Protein AF-A0A538E8H4-F1 (afdb_monomer_lite)

Secondary structure (DSSP, 8-state):
-----GGGEEEEEEEEETTEEEEEESSS--PPEEBPGGG-TT--TTEEEEEEE-SSSEEEEEEEEETT-HHHHHHHHHHHTT---PPPPP-PPPPP-TT----TTS--B----TT-------B------

Radius of gyration: 24.24 Å; chains: 1; bounding box: 52×32×71 Å

Foldseek 3Di:
DPPDPLVFKFKFQWDDDPPFIWGQRDPDGDDIFTADPVACPPPDGQWIFIWGDDVRHTYTDDTQGGVPDPNSVVQNVCSVVVNDDDDDDDDDDDDDPPPDDDCVVFDKDADDPPPDDDGDDIDGDDDDD

Sequence (129 aa):
MPDVSNEDAVVVEVERRGKLVVGEPFFVPGVPLVIDRKGLGDAEPGDLAVVHTNRGRARLERVLGKAKDIEAVMEGLLVHAGARTDFEPYRMPDPPVEGRVDLRDLTTFTIDPETAKDFDDALSIREEG

pLDDT: mean 89.96, std 12.45, range [34.53, 98.44]

Structure (mmCIF, N/CA/C/O backbone):
data_AF-A0A538E8H4-F1
#
_entry.id   AF-A0A538E8H4-F1
#
loop_
_atom_site.group_PDB
_atom_site.id
_atom_site.type_symbol
_atom_site.label_atom_id
_atom_site.label_alt_id
_atom_site.label_comp_id
_atom_site.label_asym_id
_atom_site.label_entity_id
_atom_site.label_seq_id
_atom_site.pdbx_PDB_ins_code
_atom_site.Cartn_x
_atom_site.Cartn_y
_atom_site.Cartn_z
_atom_site.occupancy
_atom_site.B_iso_or_equiv
_atom_site.auth_seq_id
_atom_site.auth_comp_id
_atom_site.auth_asym_id
_atom_site.auth_atom_id
_atom_site.pdbx_PDB_model_num
ATOM 1 N N . MET A 1 1 ? -5.307 -23.309 -8.636 1.00 34.53 1 MET A N 1
ATOM 2 C CA . MET A 1 1 ? -4.419 -22.206 -8.226 1.00 34.53 1 MET A CA 1
ATOM 3 C C . MET A 1 1 ? -3.374 -22.062 -9.308 1.00 34.53 1 MET A C 1
ATOM 5 O O . MET A 1 1 ? -2.761 -23.083 -9.609 1.00 34.53 1 MET A O 1
ATOM 9 N N . PRO A 1 2 ? -3.228 -20.909 -9.976 1.00 36.03 2 PRO A N 1
ATOM 10 C CA . PRO A 1 2 ? -2.061 -20.728 -10.810 1.00 36.03 2 PRO A CA 1
ATOM 11 C C . PRO A 1 2 ? -0.863 -20.557 -9.875 1.00 36.03 2 PRO A C 1
ATOM 13 O O . PRO A 1 2 ? -0.849 -19.693 -9.003 1.00 36.03 2 PRO A O 1
ATOM 16 N N . ASP A 1 3 ? 0.087 -21.461 -10.034 1.00 42.59 3 ASP A N 1
ATOM 17 C CA . ASP A 1 3 ? 1.454 -21.337 -9.562 1.00 42.59 3 ASP A CA 1
ATOM 18 C C . ASP A 1 3 ? 2.087 -20.155 -10.311 1.00 42.59 3 ASP A C 1
ATOM 20 O O . ASP A 1 3 ? 2.400 -20.258 -11.499 1.00 42.59 3 ASP A O 1
ATOM 24 N N . VAL A 1 4 ? 2.145 -18.989 -9.666 1.00 43.47 4 VAL A N 1
ATOM 25 C CA . VAL A 1 4 ? 2.897 -17.833 -10.160 1.00 43.47 4 VAL A CA 1
ATOM 26 C C . VAL A 1 4 ? 4.052 -17.663 -9.195 1.00 43.47 4 VAL A C 1
ATOM 28 O O . VAL A 1 4 ? 3.979 -16.907 -8.230 1.00 43.47 4 VAL A O 1
ATOM 31 N N . SER A 1 5 ? 5.105 -18.443 -9.412 1.00 43.72 5 SER A N 1
ATOM 32 C CA . SER A 1 5 ? 6.392 -18.212 -8.778 1.00 43.72 5 SER A CA 1
ATOM 33 C C . SER A 1 5 ? 6.790 -16.760 -9.054 1.00 43.72 5 SER A C 1
ATOM 35 O O . SER A 1 5 ? 7.232 -16.415 -10.150 1.00 43.72 5 SER A O 1
ATOM 37 N N . ASN A 1 6 ? 6.635 -15.893 -8.055 1.00 52.28 6 ASN A N 1
ATOM 38 C CA . ASN A 1 6 ? 7.091 -14.502 -8.064 1.00 52.28 6 ASN A CA 1
ATOM 39 C C . ASN A 1 6 ? 8.637 -14.404 -8.078 1.00 52.28 6 ASN A C 1
ATOM 41 O O . ASN A 1 6 ? 9.207 -13.355 -7.806 1.00 52.28 6 ASN A O 1
ATOM 45 N N . GLU A 1 7 ? 9.327 -15.514 -8.363 1.00 58.34 7 GLU A N 1
ATOM 46 C CA . GLU A 1 7 ? 10.773 -15.690 -8.241 1.00 58.34 7 GLU A CA 1
ATOM 47 C C . GLU A 1 7 ? 11.565 -14.923 -9.316 1.00 58.34 7 GLU A C 1
ATOM 49 O O . GLU A 1 7 ? 12.754 -14.684 -9.128 1.00 58.34 7 GLU A O 1
ATOM 54 N N . ASP A 1 8 ? 10.906 -14.454 -10.386 1.00 76.94 8 ASP A N 1
ATOM 55 C CA . ASP A 1 8 ? 11.557 -13.751 -11.504 1.00 76.94 8 ASP A CA 1
ATOM 56 C C . ASP A 1 8 ? 11.160 -12.270 -11.660 1.00 76.94 8 ASP A C 1
ATOM 58 O O . ASP A 1 8 ? 11.654 -11.604 -12.580 1.00 76.94 8 ASP A O 1
ATOM 62 N N . ALA A 1 9 ? 10.259 -11.752 -10.816 1.00 89.50 9 ALA A N 1
ATOM 63 C CA . ALA A 1 9 ? 9.835 -10.354 -10.858 1.00 89.50 9 ALA A CA 1
ATOM 64 C C . ALA A 1 9 ? 10.837 -9.463 -10.109 1.00 89.50 9 ALA A C 1
ATOM 66 O O . ALA A 1 9 ? 11.125 -9.655 -8.929 1.00 89.50 9 ALA A O 1
ATOM 67 N N . VAL A 1 10 ? 11.367 -8.455 -10.797 1.00 94.88 10 VAL A N 1
ATOM 68 C CA . VAL A 1 10 ? 12.329 -7.498 -10.245 1.00 94.88 10 VAL A CA 1
ATOM 69 C C . VAL A 1 10 ? 11.760 -6.097 -10.386 1.00 94.88 10 VAL A C 1
ATOM 71 O O . VAL A 1 10 ? 11.334 -5.695 -11.470 1.00 94.88 10 VAL A O 1
ATOM 74 N N . VAL A 1 11 ? 11.777 -5.338 -9.292 1.00 97.25 11 VAL A N 1
ATOM 75 C CA . VAL A 1 11 ? 11.413 -3.919 -9.311 1.00 97.25 11 VAL A CA 1
ATOM 76 C C . VAL A 1 11 ? 12.643 -3.093 -9.651 1.00 97.25 11 VAL A C 1
ATOM 78 O O . VAL A 1 11 ? 13.684 -3.207 -8.997 1.00 97.25 11 VAL A O 1
ATOM 81 N N . VAL A 1 12 ? 12.517 -2.274 -10.688 1.00 97.44 12 VAL A N 1
ATOM 82 C CA . VAL A 1 12 ? 13.612 -1.487 -11.248 1.00 97.44 12 VAL A CA 1
ATOM 83 C C . VAL A 1 12 ? 13.208 -0.035 -11.456 1.00 97.44 12 VAL A C 1
ATOM 85 O O . VAL A 1 12 ? 12.053 0.252 -11.769 1.00 97.44 12 VAL A O 1
ATOM 88 N N . GLU A 1 13 ? 14.174 0.873 -11.356 1.00 98.19 13 GLU A N 1
ATOM 89 C CA . GLU A 1 13 ? 14.063 2.200 -11.956 1.00 98.19 13 GLU A CA 1
ATOM 90 C C . GLU A 1 13 ? 14.551 2.140 -13.405 1.00 98.19 13 GLU A C 1
ATOM 92 O O . GLU A 1 13 ? 15.631 1.625 -13.708 1.00 98.19 13 GLU A O 1
ATOM 97 N N . VAL A 1 14 ? 13.730 2.640 -14.322 1.00 97.31 14 VAL A N 1
ATOM 98 C CA . VAL A 1 14 ? 14.049 2.690 -15.743 1.00 97.31 14 VAL A CA 1
ATOM 99 C C . VAL A 1 14 ? 15.068 3.799 -15.988 1.00 97.31 14 VAL A C 1
ATOM 101 O O . VAL A 1 14 ? 14.839 4.963 -15.674 1.00 97.31 14 VAL A O 1
ATOM 104 N N . GLU A 1 15 ? 16.172 3.466 -16.645 1.00 96.44 15 GLU A N 1
ATOM 105 C CA . GLU A 1 15 ? 17.203 4.411 -17.064 1.00 96.44 15 GLU A CA 1
ATOM 106 C C . GLU A 1 15 ? 17.538 4.260 -18.555 1.00 96.44 15 GLU A C 1
ATOM 108 O O . GLU A 1 15 ? 17.266 3.248 -19.211 1.00 96.44 15 GLU A O 1
ATOM 113 N N . ARG A 1 16 ? 18.214 5.272 -19.112 1.00 94.19 16 ARG A N 1
ATOM 114 C CA . ARG A 1 16 ? 18.851 5.189 -20.433 1.00 94.19 16 ARG A CA 1
ATOM 115 C C . ARG A 1 16 ? 20.363 5.174 -20.292 1.00 94.19 16 ARG A C 1
ATOM 117 O O . ARG A 1 16 ? 20.963 6.141 -19.837 1.00 94.19 16 ARG A O 1
ATOM 124 N N . ARG A 1 17 ? 20.991 4.115 -20.806 1.00 93.12 17 ARG A N 1
ATOM 125 C CA . ARG A 1 17 ? 22.451 3.994 -20.914 1.00 93.12 17 ARG A CA 1
ATOM 126 C C . ARG A 1 17 ? 22.856 3.970 -22.381 1.00 93.12 17 ARG A C 1
ATOM 128 O O . ARG A 1 17 ? 22.807 2.945 -23.068 1.00 93.12 17 ARG A O 1
ATOM 135 N N . GLY A 1 18 ? 23.212 5.149 -22.890 1.00 92.06 18 GLY A N 1
ATOM 136 C CA . GLY A 1 18 ? 23.476 5.368 -24.309 1.00 92.06 18 GLY A CA 1
ATOM 137 C C . GLY A 1 18 ? 22.236 5.061 -25.150 1.00 92.06 18 GLY A C 1
ATOM 138 O O . GLY A 1 18 ? 21.206 5.718 -25.027 1.00 92.06 18 GLY A O 1
ATOM 139 N N . LYS A 1 19 ? 22.324 4.044 -26.015 1.00 89.75 19 LYS A N 1
ATOM 140 C CA . LYS A 1 19 ? 21.166 3.591 -26.797 1.00 89.75 19 LYS A CA 1
ATOM 141 C C . LYS A 1 19 ? 20.274 2.641 -25.993 1.00 89.75 19 LYS A C 1
ATOM 143 O O . LYS A 1 19 ? 19.106 2.506 -26.329 1.00 89.75 19 LYS A O 1
ATOM 148 N N . LEU A 1 20 ? 20.771 1.959 -24.971 1.00 92.12 20 LEU A N 1
ATOM 149 C CA . LEU A 1 20 ? 19.988 0.942 -24.272 1.00 92.12 20 LEU A CA 1
ATOM 150 C C . LEU A 1 20 ? 19.039 1.575 -23.251 1.00 92.12 20 LEU A C 1
ATOM 152 O O . LEU A 1 20 ? 19.334 2.626 -22.687 1.00 92.12 20 LEU A O 1
ATOM 156 N N . VAL A 1 21 ? 17.905 0.911 -23.040 1.00 94.62 21 VAL A N 1
ATOM 157 C CA . VAL A 1 21 ? 17.043 1.140 -21.879 1.00 94.62 21 VAL A CA 1
ATOM 158 C C . VAL A 1 21 ? 17.359 0.024 -20.898 1.00 94.62 21 VAL A C 1
ATOM 160 O O . VAL A 1 21 ? 17.425 -1.144 -21.297 1.00 94.62 21 VAL A O 1
ATOM 163 N N . VAL A 1 22 ? 17.634 0.393 -19.657 1.00 95.62 22 VAL A N 1
ATOM 164 C CA . VAL A 1 22 ? 17.996 -0.536 -18.589 1.00 95.62 22 VAL A CA 1
ATOM 165 C C . VAL A 1 22 ? 17.067 -0.325 -17.404 1.00 95.62 22 VAL A C 1
ATOM 167 O O . VAL A 1 22 ? 16.486 0.745 -17.264 1.00 95.62 22 VAL A O 1
ATOM 170 N N . GLY A 1 23 ? 16.913 -1.354 -16.587 1.00 95.88 23 GLY A N 1
ATOM 171 C CA . GLY A 1 23 ? 16.304 -1.272 -15.274 1.00 95.88 23 GLY A CA 1
ATOM 172 C C . GLY A 1 23 ? 17.382 -1.456 -14.218 1.00 95.88 23 GLY A C 1
ATOM 173 O O . GLY A 1 23 ? 18.008 -2.518 -14.174 1.00 95.88 23 GLY A O 1
ATOM 174 N N . GLU A 1 24 ? 17.601 -0.444 -13.390 1.00 96.94 24 GLU A N 1
ATOM 175 C CA . GLU A 1 24 ? 18.434 -0.554 -12.194 1.00 96.94 24 GLU A CA 1
ATOM 176 C C . GLU A 1 24 ? 17.597 -1.164 -11.063 1.00 96.94 24 GLU A C 1
ATOM 178 O O . GLU A 1 24 ? 16.548 -0.604 -10.743 1.00 96.94 24 GLU A O 1
ATOM 183 N N . PRO A 1 25 ? 18.005 -2.290 -10.451 1.00 96.62 25 PRO A N 1
ATOM 184 C CA . PRO A 1 25 ? 17.316 -2.831 -9.281 1.00 96.62 25 PRO A CA 1
ATOM 185 C C . PRO A 1 25 ? 17.154 -1.775 -8.181 1.00 96.62 25 PRO A C 1
ATOM 187 O O . PRO A 1 25 ? 18.134 -1.158 -7.767 1.00 96.62 25 PRO A O 1
ATOM 190 N N . PHE A 1 26 ? 15.917 -1.559 -7.724 1.00 97.75 26 PHE A N 1
ATOM 191 C CA . PHE A 1 26 ? 15.594 -0.381 -6.912 1.00 97.75 26 PHE A CA 1
ATOM 192 C C . PHE A 1 26 ? 15.859 -0.568 -5.409 1.00 97.75 26 PHE A C 1
ATOM 194 O O . PHE A 1 26 ? 16.443 0.301 -4.769 1.00 97.75 26 PHE A O 1
ATOM 201 N N . PHE A 1 27 ? 15.444 -1.700 -4.829 1.00 96.56 27 PHE A N 1
ATOM 202 C CA . PHE A 1 27 ? 15.516 -1.918 -3.373 1.00 96.56 27 PHE A CA 1
ATOM 203 C C . PHE A 1 27 ? 16.807 -2.589 -2.907 1.00 96.56 27 PHE A C 1
ATOM 205 O O . PHE A 1 27 ? 17.323 -2.275 -1.835 1.00 96.56 27 PHE A O 1
ATOM 212 N N . VAL A 1 28 ? 17.329 -3.521 -3.704 1.00 94.06 28 VAL A N 1
ATOM 213 C CA . VAL A 1 28 ? 18.562 -4.255 -3.408 1.00 94.06 28 VAL A CA 1
ATOM 214 C C . VAL A 1 28 ? 19.540 -4.003 -4.548 1.00 94.06 28 VAL A C 1
ATOM 216 O O . VAL A 1 28 ? 19.176 -4.252 -5.699 1.00 94.06 28 VAL A O 1
ATOM 219 N N . PRO A 1 29 ? 20.775 -3.545 -4.265 1.00 93.44 29 PRO A N 1
ATOM 220 C CA . PRO A 1 29 ? 21.784 -3.364 -5.296 1.00 93.44 29 PRO A CA 1
ATOM 221 C C . PRO A 1 29 ? 21.991 -4.645 -6.104 1.00 93.44 29 PRO A C 1
ATOM 223 O O . PRO A 1 29 ? 22.155 -5.732 -5.548 1.00 93.44 29 PRO A O 1
ATOM 226 N N . GLY A 1 30 ? 22.022 -4.514 -7.425 1.00 90.12 30 GLY A N 1
ATOM 227 C CA . GLY A 1 30 ? 22.158 -5.647 -8.327 1.00 90.12 30 GLY A CA 1
ATOM 228 C C . GLY A 1 30 ? 22.701 -5.235 -9.685 1.00 90.12 30 GLY A C 1
ATOM 229 O O . GLY A 1 30 ? 23.036 -4.076 -9.923 1.00 90.12 30 GLY A O 1
ATOM 230 N N . VAL A 1 31 ? 22.816 -6.210 -10.584 1.00 91.94 31 VAL A N 1
ATOM 231 C CA . VAL A 1 31 ? 23.278 -5.945 -11.946 1.00 91.94 31 VAL A CA 1
ATOM 232 C C . VAL A 1 31 ? 22.149 -5.278 -12.743 1.00 91.94 31 VAL A C 1
ATOM 234 O O . VAL A 1 31 ? 21.041 -5.815 -12.769 1.00 91.94 31 VAL A O 1
ATOM 237 N N . PRO A 1 32 ? 22.426 -4.162 -13.437 1.00 94.75 32 PRO A N 1
ATOM 238 C CA . PRO A 1 32 ? 21.490 -3.531 -14.360 1.00 94.75 32 PRO A CA 1
ATOM 239 C C . PRO A 1 32 ? 20.922 -4.508 -15.387 1.00 94.75 32 PRO A C 1
ATOM 241 O O . PRO A 1 32 ? 21.666 -5.218 -16.073 1.00 94.75 32 PRO A O 1
ATOM 244 N N . LEU A 1 33 ? 19.604 -4.501 -15.551 1.00 93.81 33 LEU A N 1
ATOM 245 C CA . LEU A 1 33 ? 18.905 -5.388 -16.472 1.00 93.81 33 LEU A CA 1
ATOM 246 C C . LEU A 1 33 ? 18.615 -4.655 -17.780 1.00 93.81 33 LEU A C 1
ATOM 248 O O . LEU A 1 33 ? 17.911 -3.652 -17.797 1.00 93.81 33 LEU A O 1
ATOM 252 N N . VAL A 1 34 ? 19.117 -5.150 -18.912 1.00 94.50 34 VAL A N 1
ATOM 253 C CA . VAL A 1 34 ? 18.750 -4.580 -20.220 1.00 94.50 34 VAL A CA 1
ATOM 254 C C . VAL A 1 34 ? 17.292 -4.924 -20.522 1.00 94.50 34 VAL A C 1
ATOM 256 O O . VAL A 1 34 ? 16.950 -6.103 -20.623 1.00 94.50 34 VAL A O 1
ATOM 259 N N . ILE A 1 35 ? 16.446 -3.910 -20.711 1.00 93.62 35 ILE A N 1
ATOM 260 C CA . ILE A 1 35 ? 15.012 -4.090 -20.966 1.00 93.62 35 ILE A CA 1
ATOM 261 C C . ILE A 1 35 ? 14.765 -4.224 -22.473 1.00 93.62 35 ILE A C 1
ATOM 263 O O . ILE A 1 35 ? 15.338 -3.496 -23.295 1.00 93.62 35 ILE A O 1
ATOM 267 N N . ASP A 1 36 ? 13.913 -5.171 -22.865 1.00 90.25 36 ASP A N 1
ATOM 268 C CA . ASP A 1 36 ? 13.498 -5.306 -24.256 1.00 90.25 36 ASP A CA 1
ATOM 269 C C . ASP A 1 36 ? 12.657 -4.105 -24.710 1.00 90.25 36 ASP A C 1
ATOM 271 O O . ASP A 1 36 ? 11.584 -3.815 -24.186 1.00 90.25 36 ASP A O 1
ATOM 275 N N . ARG A 1 37 ? 13.125 -3.437 -25.768 1.00 82.81 37 ARG A N 1
ATOM 276 C CA . ARG A 1 37 ? 12.448 -2.280 -26.357 1.00 82.81 37 ARG A CA 1
ATOM 277 C C . ARG A 1 37 ? 11.095 -2.615 -26.968 1.00 82.81 37 ARG A C 1
ATOM 279 O O . ARG A 1 37 ? 10.260 -1.723 -27.070 1.00 82.81 37 ARG A O 1
ATOM 286 N N . LYS A 1 38 ? 10.878 -3.861 -27.405 1.00 77.94 38 LYS A N 1
ATOM 287 C CA . LYS A 1 38 ? 9.636 -4.266 -28.086 1.00 77.94 38 LYS A CA 1
ATOM 288 C C . LYS A 1 38 ? 8.414 -4.372 -27.159 1.00 77.94 38 LYS A C 1
ATOM 290 O O . LYS A 1 38 ? 7.343 -4.720 -27.639 1.00 77.94 38 LYS A O 1
ATOM 295 N N . GLY A 1 39 ? 8.546 -4.026 -25.880 1.00 73.62 39 GLY A N 1
ATOM 296 C CA . GLY A 1 39 ? 7.439 -3.997 -24.922 1.00 73.62 39 GLY A CA 1
ATOM 297 C C . GLY A 1 39 ? 7.514 -2.852 -23.916 1.00 73.62 39 GLY A C 1
ATOM 298 O O . GLY A 1 39 ? 6.906 -2.967 -22.864 1.00 73.62 39 GLY A O 1
ATOM 299 N N . LEU A 1 40 ? 8.265 -1.779 -24.205 1.00 80.38 40 LEU A N 1
ATOM 300 C CA . LEU A 1 40 ? 8.400 -0.646 -23.277 1.00 80.38 40 LEU A CA 1
ATOM 301 C C . LEU A 1 40 ? 7.121 0.191 -23.142 1.00 80.38 40 LEU A C 1
ATOM 303 O O . LEU A 1 40 ? 6.962 0.860 -22.130 1.00 80.38 40 LEU A O 1
ATOM 307 N N . GLY A 1 41 ? 6.226 0.166 -24.137 1.00 83.62 41 GLY A N 1
ATOM 308 C CA . GLY A 1 41 ? 5.039 1.025 -24.139 1.00 83.62 41 GLY A CA 1
ATOM 309 C C . GLY A 1 41 ? 5.418 2.490 -23.906 1.00 83.62 41 GLY A C 1
ATOM 310 O O . GLY A 1 41 ? 6.317 3.000 -24.577 1.00 83.62 41 GLY A O 1
ATOM 311 N N . ASP A 1 42 ? 4.775 3.103 -22.914 1.00 85.19 42 ASP A N 1
ATOM 312 C CA . ASP A 1 42 ? 4.990 4.493 -22.498 1.00 85.19 42 ASP A CA 1
ATOM 313 C C . ASP A 1 42 ? 6.003 4.640 -21.344 1.00 85.19 42 ASP A C 1
ATOM 315 O O . ASP A 1 42 ? 6.071 5.696 -20.726 1.00 85.19 42 ASP A O 1
ATOM 319 N N . ALA A 1 43 ? 6.790 3.602 -21.030 1.00 93.31 43 ALA A N 1
ATOM 320 C CA . ALA A 1 43 ? 7.789 3.673 -19.966 1.00 93.31 43 ALA A CA 1
ATOM 321 C C . ALA A 1 43 ? 8.922 4.658 -20.305 1.00 93.31 43 ALA A C 1
ATOM 323 O O . ALA A 1 43 ? 9.570 4.586 -21.360 1.00 93.31 43 ALA A O 1
ATOM 324 N N . GLU A 1 44 ? 9.217 5.538 -19.359 1.00 94.81 44 GLU A N 1
ATOM 325 C CA . GLU A 1 44 ? 10.203 6.604 -19.461 1.00 94.81 44 GLU A CA 1
ATOM 326 C C . GLU A 1 44 ? 11.324 6.442 -18.427 1.00 94.81 44 GLU A C 1
ATOM 328 O O . GLU A 1 44 ? 11.143 5.818 -17.384 1.00 94.81 44 GLU A O 1
ATOM 333 N N . PRO A 1 45 ? 12.506 7.036 -18.668 1.00 96.56 45 PRO A N 1
ATOM 334 C CA . PRO A 1 45 ? 13.516 7.152 -17.626 1.00 96.56 45 PRO A CA 1
ATOM 335 C C . PRO A 1 45 ? 12.967 7.824 -16.357 1.00 96.56 45 PRO A C 1
ATOM 337 O O . PRO A 1 45 ? 12.280 8.845 -16.442 1.00 96.56 45 PRO A O 1
ATOM 340 N N . GLY A 1 46 ? 13.305 7.271 -15.194 1.00 97.69 46 GLY A N 1
ATOM 341 C CA . GLY A 1 46 ? 12.791 7.685 -13.887 1.00 97.69 46 GLY A CA 1
ATOM 342 C C . GLY A 1 46 ? 11.449 7.051 -13.504 1.00 97.69 46 GLY A C 1
ATOM 343 O O . GLY A 1 46 ? 10.913 7.367 -12.439 1.00 97.69 46 GLY A O 1
ATOM 344 N N . ASP A 1 47 ? 10.886 6.182 -14.347 1.00 98.25 47 ASP A N 1
ATOM 345 C CA . ASP A 1 47 ? 9.753 5.341 -13.964 1.00 98.25 47 ASP A CA 1
ATOM 346 C C . ASP A 1 47 ? 10.217 4.172 -13.097 1.00 98.25 47 ASP A C 1
ATOM 348 O O . ASP A 1 47 ? 11.231 3.533 -13.378 1.00 98.25 47 ASP A O 1
ATOM 352 N N . LEU A 1 48 ? 9.431 3.855 -12.074 1.00 98.44 48 LEU A N 1
ATOM 353 C CA . LEU A 1 48 ? 9.526 2.608 -11.337 1.00 98.44 48 LEU A CA 1
ATOM 354 C C . LEU A 1 48 ? 8.663 1.558 -12.037 1.00 98.44 48 LEU A C 1
ATOM 356 O O . LEU A 1 48 ? 7.500 1.808 -12.367 1.00 98.44 48 LEU A O 1
ATOM 360 N N . ALA A 1 49 ? 9.220 0.376 -12.264 1.00 97.38 49 ALA A N 1
ATOM 361 C CA . ALA A 1 49 ? 8.571 -0.662 -13.045 1.00 97.38 49 ALA A CA 1
ATOM 362 C C . ALA A 1 49 ? 8.857 -2.062 -12.505 1.00 97.38 49 ALA A C 1
ATOM 364 O O . ALA A 1 49 ? 9.892 -2.311 -11.888 1.00 97.38 49 ALA A O 1
ATOM 365 N N . VAL A 1 50 ? 7.947 -2.989 -12.802 1.00 96.06 50 VAL A N 1
ATOM 366 C CA . VAL A 1 50 ? 8.145 -4.424 -12.577 1.00 96.06 50 VAL A CA 1
ATOM 367 C C . VAL A 1 50 ? 8.579 -5.058 -13.891 1.00 96.06 50 VAL A C 1
ATOM 369 O O . VAL A 1 50 ? 7.949 -4.855 -14.937 1.00 96.06 50 VAL A O 1
ATOM 372 N N . VAL A 1 51 ? 9.671 -5.814 -13.848 1.00 95.00 51 VAL A N 1
ATOM 373 C CA . VAL A 1 51 ? 10.184 -6.557 -14.998 1.00 95.00 51 VAL A CA 1
ATOM 374 C C . VAL A 1 51 ? 10.365 -8.027 -14.654 1.00 95.00 51 VAL A C 1
ATOM 376 O O . VAL A 1 51 ? 10.767 -8.362 -13.546 1.00 95.00 51 VAL A O 1
ATOM 379 N N . HIS A 1 52 ? 10.152 -8.902 -15.633 1.00 92.50 52 HIS A N 1
ATOM 380 C CA . HIS A 1 52 ? 10.523 -10.310 -15.517 1.00 92.50 52 HIS A CA 1
ATOM 381 C C . HIS A 1 52 ? 11.860 -10.562 -16.192 1.00 92.50 52 HIS A C 1
ATOM 383 O O . HIS A 1 52 ? 12.065 -10.194 -17.361 1.00 92.50 52 HIS A O 1
ATOM 389 N N . THR A 1 53 ? 12.772 -11.210 -15.473 1.00 86.00 53 THR A N 1
ATOM 390 C CA . THR A 1 53 ? 14.042 -11.621 -16.067 1.00 86.00 53 THR A CA 1
ATOM 391 C C . THR A 1 53 ? 13.809 -12.766 -17.059 1.00 86.00 53 THR A C 1
ATOM 393 O O . THR A 1 53 ? 13.089 -13.717 -16.793 1.00 86.00 53 THR A O 1
ATOM 396 N N . ASN A 1 54 ? 14.387 -12.658 -18.256 1.00 80.25 54 ASN A N 1
ATOM 397 C CA . ASN A 1 54 ? 14.468 -13.749 -19.229 1.00 80.25 54 ASN A CA 1
ATOM 398 C C . ASN A 1 54 ? 15.932 -13.907 -19.654 1.00 80.25 54 ASN A C 1
ATOM 400 O O . ASN A 1 54 ? 16.766 -13.037 -19.385 1.00 80.25 54 ASN A O 1
ATOM 404 N N . ARG A 1 55 ? 16.272 -14.990 -20.368 1.00 75.44 55 ARG A N 1
ATOM 405 C CA . ARG A 1 55 ? 17.640 -15.202 -20.879 1.00 75.44 55 ARG A CA 1
ATOM 406 C C . ARG A 1 55 ? 18.086 -14.031 -21.772 1.00 75.44 55 ARG A C 1
ATOM 408 O O . ARG A 1 55 ? 17.727 -13.952 -22.943 1.00 75.44 55 ARG A O 1
ATOM 415 N N . GLY A 1 56 ? 18.898 -13.137 -21.206 1.00 77.88 56 GLY A N 1
ATOM 416 C CA . GLY A 1 56 ? 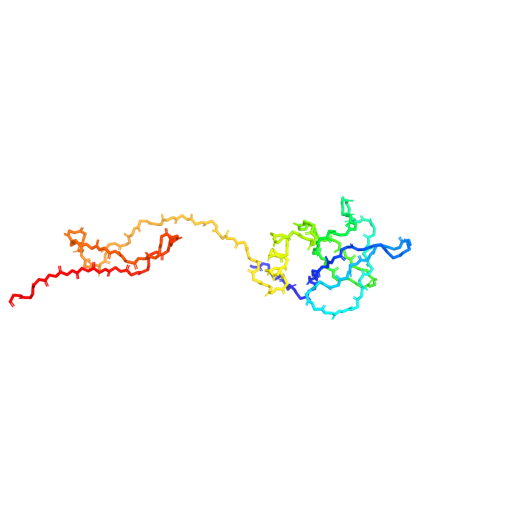19.588 -12.038 -21.887 1.00 77.88 56 GLY A CA 1
ATOM 417 C C . GLY A 1 56 ? 18.922 -10.657 -21.812 1.00 77.88 56 GLY A C 1
ATOM 418 O O . GLY A 1 56 ? 19.645 -9.663 -21.866 1.00 77.88 56 GLY A O 1
ATOM 419 N N . ARG A 1 57 ? 17.591 -10.555 -21.689 1.00 88.19 57 ARG A N 1
ATOM 420 C CA . ARG A 1 57 ? 16.871 -9.272 -21.537 1.00 88.19 57 ARG A CA 1
ATOM 421 C C . ARG A 1 57 ? 15.672 -9.410 -20.612 1.00 88.19 57 ARG A C 1
ATOM 423 O O . ARG A 1 57 ? 14.981 -10.422 -20.652 1.00 88.19 57 ARG A O 1
ATOM 430 N N . ALA A 1 58 ? 15.408 -8.370 -19.835 1.00 92.56 58 ALA A N 1
ATOM 431 C CA . ALA A 1 58 ? 14.209 -8.257 -19.023 1.00 92.56 58 ALA A CA 1
ATOM 432 C C . ALA A 1 58 ? 13.018 -7.796 -19.875 1.00 92.56 58 ALA A C 1
ATOM 434 O O . ALA A 1 58 ? 13.172 -6.991 -20.800 1.00 92.56 58 ALA A O 1
ATOM 435 N N . ARG A 1 59 ? 11.824 -8.301 -19.565 1.00 92.56 59 ARG A N 1
ATOM 436 C CA . ARG A 1 59 ? 10.570 -7.861 -20.184 1.00 92.56 59 ARG A CA 1
ATOM 437 C C . ARG A 1 59 ? 9.800 -7.003 -19.190 1.00 92.56 59 ARG A C 1
ATOM 439 O O . ARG A 1 59 ? 9.596 -7.437 -18.063 1.00 92.56 59 ARG A O 1
ATOM 446 N N . LEU A 1 60 ? 9.362 -5.824 -19.626 1.00 93.69 60 LEU A N 1
ATOM 447 C CA . LEU A 1 60 ? 8.465 -4.977 -18.845 1.00 93.69 60 LEU A CA 1
ATOM 448 C C . LEU A 1 60 ? 7.120 -5.685 -18.642 1.00 93.69 60 LEU A C 1
ATOM 450 O O . LEU A 1 60 ? 6.511 -6.138 -19.613 1.00 93.69 60 LEU A O 1
ATOM 454 N N . GLU A 1 61 ? 6.685 -5.783 -17.389 1.00 93.69 61 GLU A N 1
ATOM 455 C CA . GLU A 1 61 ? 5.346 -6.244 -17.018 1.00 93.69 61 GLU A CA 1
ATOM 456 C C . GLU A 1 61 ? 4.404 -5.044 -16.886 1.00 93.69 61 GLU A C 1
ATOM 458 O O . GLU A 1 61 ? 3.403 -4.960 -17.596 1.00 93.69 61 GLU A O 1
ATOM 463 N N . ARG A 1 62 ? 4.753 -4.092 -16.010 1.00 94.31 62 ARG A N 1
ATOM 464 C CA . ARG A 1 62 ? 3.968 -2.881 -15.750 1.00 94.31 62 ARG A CA 1
ATOM 465 C C . ARG A 1 62 ? 4.841 -1.733 -15.247 1.00 94.31 62 ARG A C 1
ATOM 467 O O . ARG A 1 62 ? 5.864 -1.958 -14.601 1.00 94.31 62 ARG A O 1
ATOM 474 N N . VAL A 1 63 ? 4.393 -0.507 -15.503 1.00 97.25 63 VAL A N 1
ATOM 475 C CA . VAL A 1 63 ? 4.917 0.714 -14.874 1.00 97.25 63 VAL A CA 1
ATOM 476 C C . VAL A 1 63 ? 4.078 1.008 -13.632 1.00 97.25 63 VAL A C 1
ATOM 478 O O . VAL A 1 63 ? 2.852 0.970 -13.703 1.00 97.25 63 VAL A O 1
ATOM 481 N N . LEU A 1 64 ? 4.735 1.270 -12.503 1.00 96.88 64 LEU A N 1
ATOM 482 C CA . LEU A 1 64 ? 4.089 1.567 -11.219 1.00 96.88 64 LEU A CA 1
ATOM 483 C C . LEU A 1 64 ? 3.880 3.071 -11.008 1.00 96.88 64 LEU A C 1
ATOM 485 O O . LEU A 1 64 ? 2.962 3.476 -10.306 1.00 96.88 64 LEU A O 1
ATOM 489 N N . GLY A 1 65 ? 4.729 3.900 -11.616 1.00 97.88 65 GLY A N 1
ATOM 490 C CA . GLY A 1 65 ? 4.712 5.353 -11.477 1.00 97.88 65 GLY A CA 1
ATOM 491 C C . GLY A 1 65 ? 6.125 5.919 -11.551 1.00 97.88 65 GLY A C 1
ATOM 492 O O . GLY A 1 65 ? 7.030 5.261 -12.058 1.00 97.88 65 GLY A O 1
ATOM 493 N N . LYS A 1 66 ? 6.343 7.133 -11.038 1.00 98.31 66 LYS A N 1
ATOM 494 C CA . LYS A 1 66 ? 7.687 7.730 -10.975 1.00 98.31 66 LYS A CA 1
ATOM 495 C C . LYS A 1 66 ? 8.433 7.217 -9.740 1.00 98.31 66 LYS A C 1
ATOM 497 O O . LYS A 1 66 ? 7.867 7.191 -8.656 1.00 98.31 66 LYS A O 1
ATOM 502 N N . ALA A 1 67 ? 9.724 6.913 -9.866 1.00 98.00 67 ALA A N 1
ATOM 503 C CA . ALA A 1 67 ? 10.558 6.426 -8.757 1.00 98.00 67 ALA A CA 1
ATOM 504 C C . ALA A 1 67 ? 10.693 7.424 -7.587 1.00 98.00 67 ALA A C 1
ATOM 506 O O . ALA A 1 67 ? 10.995 7.044 -6.461 1.00 98.00 67 ALA A O 1
ATOM 507 N N . LYS A 1 68 ? 10.424 8.711 -7.843 1.00 97.88 68 LYS A N 1
ATOM 508 C CA . LYS A 1 68 ? 10.377 9.776 -6.828 1.00 97.88 68 LYS A CA 1
ATOM 509 C C . LYS A 1 68 ? 9.038 9.893 -6.086 1.00 97.88 68 LYS A C 1
ATOM 511 O O . LYS A 1 68 ? 8.913 10.763 -5.229 1.00 97.88 68 LYS A O 1
ATOM 516 N N . ASP A 1 69 ? 8.033 9.111 -6.471 1.00 98.31 69 ASP A N 1
ATOM 517 C CA . ASP A 1 69 ? 6.705 9.125 -5.863 1.00 98.31 69 ASP A CA 1
ATOM 518 C C . ASP A 1 69 ? 6.593 8.022 -4.805 1.00 98.31 69 ASP A C 1
ATOM 520 O O . ASP A 1 69 ? 6.850 6.849 -5.083 1.00 98.31 69 ASP A O 1
ATOM 524 N N . ILE A 1 70 ? 6.205 8.400 -3.585 1.00 97.94 70 ILE A N 1
ATOM 525 C CA . ILE A 1 70 ? 6.094 7.471 -2.461 1.00 97.94 70 ILE A CA 1
ATOM 526 C C . ILE A 1 70 ? 5.046 6.389 -2.721 1.00 97.94 70 ILE A C 1
ATOM 528 O O . ILE A 1 70 ? 5.263 5.246 -2.332 1.00 97.94 70 ILE A O 1
ATOM 532 N N . GLU A 1 71 ? 3.948 6.705 -3.411 1.00 98.12 71 GLU A N 1
ATOM 533 C CA . GLU A 1 71 ? 2.902 5.718 -3.700 1.00 98.12 71 GLU A CA 1
ATOM 534 C C . GLU A 1 71 ? 3.434 4.612 -4.620 1.00 98.12 71 GLU A C 1
ATOM 536 O O . GLU A 1 71 ? 3.253 3.426 -4.340 1.00 98.12 71 GLU A O 1
ATOM 541 N N . ALA A 1 72 ? 4.187 4.991 -5.657 1.00 97.94 72 ALA A N 1
ATOM 542 C CA . ALA A 1 72 ? 4.828 4.045 -6.565 1.00 97.94 72 ALA A CA 1
ATOM 543 C C . ALA A 1 72 ? 5.889 3.198 -5.847 1.00 97.94 72 ALA A C 1
ATOM 545 O O . ALA A 1 72 ? 5.951 1.985 -6.050 1.00 97.94 72 ALA A O 1
ATOM 546 N N . VAL A 1 73 ? 6.700 3.815 -4.979 1.00 98.25 73 VAL A N 1
ATOM 547 C CA . VAL A 1 73 ? 7.716 3.104 -4.186 1.00 98.25 73 VAL A CA 1
ATOM 548 C C . VAL A 1 73 ? 7.074 2.108 -3.222 1.00 98.25 73 VAL A C 1
ATOM 550 O O . VAL A 1 73 ? 7.552 0.981 -3.119 1.00 98.25 73 VAL A O 1
ATOM 553 N N . MET A 1 74 ? 5.985 2.480 -2.547 1.00 98.12 74 MET A N 1
ATOM 554 C CA . MET A 1 74 ? 5.270 1.581 -1.638 1.00 98.12 74 MET A CA 1
ATOM 555 C C . MET A 1 74 ? 4.652 0.395 -2.386 1.00 98.12 74 MET A C 1
ATOM 557 O O . MET A 1 74 ? 4.825 -0.745 -1.958 1.00 98.12 74 MET A O 1
ATOM 561 N N . GLU A 1 75 ? 4.009 0.632 -3.533 1.00 96.56 75 GLU A N 1
ATOM 562 C CA . GLU A 1 75 ? 3.502 -0.446 -4.392 1.00 96.56 75 GLU A CA 1
ATOM 563 C C . GLU A 1 75 ? 4.644 -1.361 -4.864 1.00 96.56 75 GLU A C 1
ATOM 565 O O . GLU A 1 75 ? 4.548 -2.586 -4.777 1.00 96.56 75 GLU A O 1
ATOM 570 N N . GLY A 1 76 ? 5.769 -0.780 -5.293 1.00 96.81 76 GLY A N 1
ATOM 571 C CA . GLY A 1 76 ? 6.963 -1.527 -5.682 1.00 96.81 76 GLY A CA 1
ATOM 572 C C . GLY A 1 76 ? 7.523 -2.375 -4.542 1.00 96.81 76 GLY A C 1
ATOM 573 O O . GLY A 1 76 ? 7.906 -3.523 -4.760 1.00 96.81 76 GLY A O 1
ATOM 574 N N . LEU A 1 77 ? 7.533 -1.857 -3.314 1.00 97.00 77 LEU A N 1
ATOM 575 C CA . LEU A 1 77 ? 8.009 -2.595 -2.148 1.00 97.00 77 LEU A CA 1
ATOM 576 C C . LEU A 1 77 ? 7.124 -3.813 -1.861 1.00 97.00 77 LEU A C 1
ATOM 578 O O . LEU A 1 77 ? 7.646 -4.891 -1.582 1.00 97.00 77 LEU A O 1
ATOM 582 N N . LEU A 1 78 ? 5.800 -3.666 -1.979 1.00 95.44 78 LEU A N 1
ATOM 583 C CA . LEU A 1 78 ? 4.860 -4.777 -1.812 1.00 95.44 78 LEU A CA 1
ATOM 584 C C . LEU A 1 78 ? 5.084 -5.868 -2.864 1.00 95.44 78 LEU A C 1
ATOM 586 O O . LEU A 1 78 ? 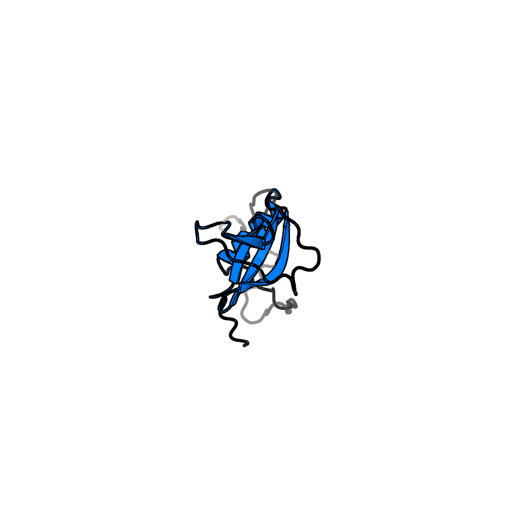5.071 -7.051 -2.522 1.00 95.44 78 LEU A O 1
ATOM 590 N N . VAL A 1 79 ? 5.324 -5.487 -4.124 1.00 94.56 79 VAL A N 1
ATOM 591 C 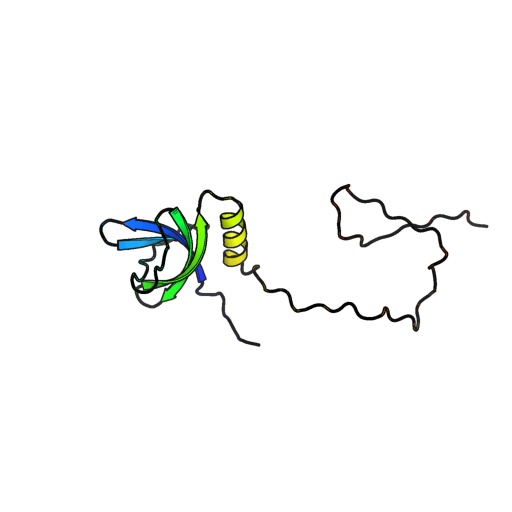CA . VAL A 1 79 ? 5.667 -6.440 -5.194 1.00 94.56 79 VAL A CA 1
ATOM 592 C C . VAL A 1 79 ? 6.989 -7.143 -4.886 1.00 94.56 79 VAL A C 1
ATOM 594 O O . VAL A 1 79 ? 7.046 -8.371 -4.917 1.00 94.56 79 VAL A O 1
ATOM 597 N N . HIS A 1 80 ? 8.032 -6.384 -4.536 1.00 94.06 80 HIS A N 1
ATOM 598 C CA . HIS A 1 80 ? 9.365 -6.909 -4.227 1.00 94.06 80 HIS A CA 1
ATOM 599 C C . HIS A 1 80 ? 9.357 -7.895 -3.050 1.00 94.06 80 HIS A C 1
ATOM 601 O O . HIS A 1 80 ? 10.026 -8.922 -3.103 1.00 94.06 80 HIS A O 1
ATOM 607 N N . ALA A 1 81 ? 8.577 -7.607 -2.006 1.00 93.56 81 ALA A N 1
ATOM 608 C CA . ALA A 1 81 ? 8.427 -8.480 -0.845 1.00 93.56 81 ALA A CA 1
ATOM 609 C C . ALA A 1 81 ? 7.514 -9.695 -1.101 1.00 93.56 81 ALA A C 1
ATOM 611 O O . ALA A 1 81 ? 7.341 -10.523 -0.209 1.00 93.56 81 ALA A O 1
ATOM 612 N N . GLY A 1 82 ? 6.879 -9.787 -2.277 1.00 91.38 82 GLY A N 1
ATOM 613 C CA . GLY A 1 82 ? 5.855 -10.792 -2.565 1.00 91.38 82 GLY A CA 1
ATOM 614 C C . GLY A 1 82 ? 4.586 -10.647 -1.722 1.00 91.38 82 GLY A C 1
ATOM 615 O O . GLY A 1 82 ? 3.807 -11.589 -1.622 1.00 91.38 82 GLY A O 1
ATOM 616 N N . ALA A 1 83 ? 4.374 -9.477 -1.118 1.00 91.81 83 ALA A N 1
ATOM 617 C CA . ALA A 1 83 ? 3.217 -9.169 -0.283 1.00 91.81 83 ALA A CA 1
ATOM 618 C C . ALA A 1 83 ? 2.039 -8.601 -1.091 1.00 91.81 83 ALA A C 1
ATOM 620 O O . ALA A 1 83 ? 0.925 -8.489 -0.575 1.00 91.81 83 ALA A O 1
ATOM 621 N N . ARG A 1 84 ? 2.265 -8.219 -2.355 1.00 90.75 84 ARG A N 1
ATOM 622 C CA . ARG A 1 84 ? 1.202 -7.710 -3.218 1.00 90.75 84 ARG A CA 1
ATOM 623 C C . ARG A 1 84 ? 0.306 -8.851 -3.701 1.00 90.75 84 ARG A C 1
ATOM 625 O O . ARG A 1 84 ? 0.649 -9.554 -4.645 1.00 90.75 84 ARG A O 1
ATOM 632 N N . THR A 1 85 ? -0.855 -8.989 -3.069 1.00 85.44 85 THR A N 1
ATOM 633 C CA . THR A 1 85 ? -1.916 -9.921 -3.471 1.00 85.44 85 THR A CA 1
ATOM 634 C C . THR A 1 85 ? -3.164 -9.174 -3.929 1.00 85.44 85 THR A C 1
ATOM 636 O O . THR A 1 85 ? -3.412 -8.035 -3.512 1.00 85.44 85 THR A O 1
ATOM 639 N N . ASP A 1 86 ? -3.955 -9.840 -4.765 1.00 86.62 86 ASP A N 1
ATOM 640 C CA . ASP A 1 86 ? -5.335 -9.453 -5.027 1.00 86.62 86 ASP A CA 1
ATOM 641 C C . ASP A 1 86 ? -6.224 -9.852 -3.843 1.00 86.62 86 ASP A C 1
ATOM 643 O O . ASP A 1 86 ? -5.940 -10.816 -3.123 1.00 86.62 86 ASP A O 1
ATOM 647 N N . PHE A 1 87 ? -7.297 -9.089 -3.634 1.00 85.50 87 PHE A N 1
ATOM 648 C CA . PHE A 1 87 ? -8.334 -9.424 -2.664 1.00 85.50 87 PHE A CA 1
ATOM 649 C C . PHE A 1 87 ? -9.425 -10.241 -3.349 1.00 85.50 87 PHE A C 1
ATOM 651 O O . PHE A 1 87 ? -9.956 -9.838 -4.385 1.00 85.50 87 PHE A O 1
ATOM 658 N N . GLU A 1 88 ? -9.796 -11.365 -2.744 1.00 86.31 88 GLU A N 1
ATOM 659 C CA . GLU A 1 88 ? -10.931 -12.153 -3.213 1.00 86.31 88 GLU A CA 1
ATOM 660 C C . GLU A 1 88 ? -12.249 -11.388 -3.001 1.00 86.31 88 GLU A C 1
ATOM 662 O O . GLU A 1 88 ? -12.407 -10.693 -1.989 1.00 86.31 88 GLU A O 1
ATOM 667 N N . PRO A 1 89 ? -13.233 -11.519 -3.912 1.00 89.06 89 PRO A N 1
ATOM 668 C CA . PRO A 1 89 ? -14.554 -10.943 -3.709 1.00 89.06 89 PRO A CA 1
ATOM 669 C C . PRO A 1 89 ? -15.168 -11.421 -2.388 1.00 89.06 89 PRO A C 1
ATOM 671 O O . PRO A 1 89 ? -15.422 -12.611 -2.196 1.00 89.06 89 PRO A O 1
ATOM 674 N N . TYR A 1 90 ? -15.450 -10.484 -1.484 1.00 87.56 90 TYR A N 1
ATOM 675 C CA . TYR A 1 90 ? -16.061 -10.779 -0.193 1.00 87.56 90 TYR A CA 1
ATOM 676 C C . TYR A 1 90 ? -17.540 -10.394 -0.189 1.00 87.56 90 TYR A C 1
ATOM 678 O O . TYR A 1 90 ? -17.912 -9.262 -0.500 1.00 87.56 90 TYR A O 1
ATOM 686 N N . ARG A 1 91 ? -18.396 -11.338 0.209 1.00 89.25 91 ARG A N 1
ATOM 687 C CA . ARG A 1 91 ? -19.795 -11.077 0.552 1.00 89.25 91 ARG A CA 1
ATOM 688 C C . ARG A 1 91 ? -19.982 -11.404 2.021 1.00 89.25 91 ARG A C 1
ATOM 690 O O . ARG A 1 91 ? -19.795 -12.553 2.408 1.00 89.25 91 ARG A O 1
ATOM 697 N N . MET A 1 92 ? -20.375 -10.406 2.807 1.00 86.19 92 MET A N 1
ATOM 698 C CA . MET A 1 92 ? -20.654 -10.606 4.225 1.00 86.19 92 MET A CA 1
ATOM 699 C C . MET A 1 92 ? -21.799 -11.623 4.379 1.00 86.19 92 MET A C 1
ATOM 701 O O . MET A 1 92 ? -22.885 -11.381 3.839 1.00 86.19 92 MET A O 1
ATOM 705 N N . PRO A 1 93 ? -21.568 -12.773 5.034 1.00 87.12 93 PRO A N 1
ATOM 706 C CA . PRO A 1 93 ? -22.630 -13.724 5.327 1.00 87.12 93 PRO A CA 1
ATOM 707 C C . PRO A 1 93 ? -23.517 -13.194 6.458 1.00 87.12 93 PRO A C 1
ATOM 709 O O . PRO A 1 93 ? -23.081 -12.363 7.259 1.00 87.12 93 PRO A O 1
ATOM 712 N N . ASP A 1 94 ? -24.740 -13.714 6.563 1.00 88.38 94 ASP A N 1
ATOM 713 C CA . ASP A 1 94 ? -25.539 -13.502 7.768 1.00 88.38 94 ASP A CA 1
ATOM 714 C C . ASP A 1 94 ? -24.797 -14.100 8.975 1.00 88.38 94 ASP A C 1
ATOM 716 O O . ASP A 1 94 ? -24.269 -15.218 8.883 1.00 88.38 94 ASP A O 1
ATOM 720 N N . PRO A 1 95 ? -24.717 -13.382 10.107 1.00 82.06 95 PRO A N 1
ATOM 721 C CA . PRO A 1 95 ? -23.988 -13.869 11.263 1.00 82.06 95 PRO A CA 1
ATOM 722 C C . PRO A 1 95 ? -24.660 -15.146 11.794 1.00 82.06 95 PRO A C 1
ATOM 724 O O . PRO A 1 95 ? -25.870 -15.147 12.040 1.00 82.06 95 PRO A O 1
ATOM 727 N N . PRO A 1 96 ? -23.907 -16.240 12.010 1.00 85.00 96 PRO A N 1
ATOM 728 C CA . PRO A 1 96 ? -24.477 -17.448 12.586 1.00 85.00 96 PRO A CA 1
ATOM 729 C C . PRO A 1 96 ? -24.873 -17.156 14.033 1.00 85.00 96 PRO A C 1
ATOM 731 O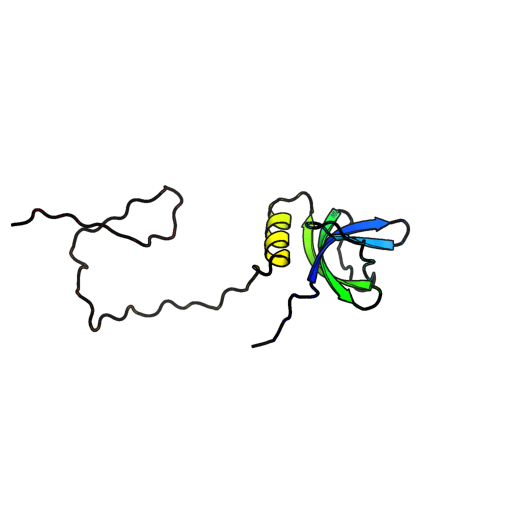 O . PRO A 1 96 ? -24.017 -16.802 14.840 1.00 85.00 96 PRO A O 1
ATOM 734 N N . VAL A 1 97 ? -26.156 -17.292 14.364 1.00 86.56 97 VAL A N 1
ATOM 735 C CA . VAL A 1 97 ? -26.674 -17.050 15.725 1.00 86.56 97 VAL A CA 1
ATOM 736 C C . VAL A 1 97 ? -26.735 -18.318 16.578 1.00 86.56 97 VAL A C 1
ATOM 738 O O . VAL A 1 97 ? -26.761 -18.238 17.803 1.00 86.56 97 VAL A O 1
ATOM 741 N N . GLU A 1 98 ? -26.746 -19.493 15.949 1.00 92.56 98 GLU A N 1
ATOM 742 C CA . GLU A 1 98 ? -26.853 -20.770 16.654 1.00 92.56 98 GLU A CA 1
ATOM 743 C C . GLU A 1 98 ? -25.637 -21.009 17.562 1.00 92.56 98 GLU A C 1
ATOM 745 O O . GLU A 1 98 ? -24.490 -20.812 17.162 1.00 92.56 98 GLU A O 1
ATOM 750 N N . GLY A 1 99 ? -25.897 -21.399 18.812 1.00 91.19 99 GLY A N 1
ATOM 751 C CA . GLY A 1 99 ? -24.858 -21.639 19.817 1.00 91.19 99 GLY A CA 1
ATOM 752 C C . GLY A 1 99 ? -24.205 -20.380 20.402 1.00 91.19 99 GLY A C 1
ATOM 753 O O . GLY A 1 99 ? -23.279 -20.509 21.202 1.00 91.19 99 GLY A O 1
ATOM 754 N N . ARG A 1 100 ? -24.668 -19.172 20.048 1.00 93.25 100 ARG A N 1
ATOM 755 C CA . ARG A 1 100 ? -24.164 -17.913 20.617 1.00 93.25 100 ARG A CA 1
ATOM 756 C C . ARG A 1 100 ? -25.021 -17.430 21.783 1.00 93.25 100 ARG A C 1
ATOM 758 O O . ARG A 1 100 ? -26.236 -17.602 21.794 1.00 93.25 100 ARG A O 1
ATOM 765 N N . VAL A 1 101 ? -24.374 -16.777 22.747 1.00 93.69 101 VAL A N 1
ATOM 766 C CA . VAL A 1 101 ? -25.061 -16.000 23.784 1.00 93.69 101 VAL A CA 1
ATOM 767 C C . VAL A 1 101 ? -25.468 -14.658 23.183 1.00 93.69 101 VAL A C 1
ATOM 769 O O . VAL A 1 101 ? -24.638 -13.974 22.584 1.00 93.69 101 VAL A O 1
ATOM 772 N N . ASP A 1 102 ? -26.739 -14.289 23.333 1.00 93.06 102 ASP A N 1
ATOM 773 C CA . ASP A 1 102 ? -27.242 -13.001 22.864 1.00 93.06 102 ASP A CA 1
ATOM 774 C C . ASP A 1 102 ? -26.908 -11.895 23.872 1.00 93.06 102 ASP A C 1
ATOM 776 O O . ASP A 1 102 ? -27.417 -11.887 24.991 1.00 93.06 102 ASP A O 1
ATOM 780 N N . LEU A 1 103 ? -26.026 -10.980 23.469 1.00 94.38 103 LEU A N 1
ATOM 781 C CA . LEU A 1 103 ? -25.585 -9.825 24.257 1.00 94.38 103 LEU A CA 1
ATOM 782 C C . LEU A 1 103 ? -25.968 -8.495 23.589 1.00 94.38 103 LEU A C 1
ATOM 784 O O . LEU A 1 103 ? -25.414 -7.458 23.939 1.00 94.38 103 LEU A O 1
ATOM 788 N N . ARG A 1 104 ? -26.894 -8.498 22.618 1.00 92.62 104 ARG A N 1
ATOM 789 C CA . ARG A 1 104 ? -27.232 -7.297 21.828 1.00 92.62 104 ARG A CA 1
ATOM 790 C C . ARG A 1 104 ? -27.822 -6.149 22.652 1.00 92.62 104 ARG A C 1
ATOM 792 O O . ARG A 1 104 ? -27.682 -5.002 22.245 1.00 92.62 104 ARG A O 1
ATOM 799 N N . ASP A 1 105 ? -28.422 -6.451 23.802 1.00 95.06 105 ASP A N 1
ATOM 800 C CA . ASP A 1 105 ? -28.975 -5.451 24.727 1.00 95.06 105 ASP A CA 1
ATOM 801 C C . ASP A 1 105 ? -27.957 -4.961 25.779 1.00 95.06 105 ASP A C 1
ATOM 803 O O . ASP A 1 105 ? -28.260 -4.071 26.576 1.00 95.06 105 ASP A O 1
ATOM 807 N N . LEU A 1 106 ? -26.747 -5.533 25.818 1.00 94.94 106 LEU A N 1
ATOM 808 C CA . LEU A 1 106 ? -25.700 -5.123 26.749 1.00 94.94 106 LEU A CA 1
ATOM 809 C C . LEU A 1 106 ? -24.984 -3.885 26.205 1.00 94.94 106 LEU A C 1
ATOM 811 O O . LEU A 1 106 ? -24.324 -3.952 25.166 1.00 94.94 106 LEU A O 1
ATOM 815 N N . THR A 1 107 ? -25.066 -2.763 26.925 1.00 96.00 107 THR A N 1
ATOM 816 C CA . THR A 1 107 ? -24.298 -1.555 26.591 1.00 96.00 107 THR A CA 1
ATOM 817 C C . THR A 1 107 ? -22.812 -1.888 26.499 1.00 96.00 107 THR A C 1
ATOM 819 O O . THR A 1 107 ? -22.173 -2.231 27.495 1.00 96.00 107 THR A O 1
ATOM 822 N N . THR A 1 108 ? -22.285 -1.769 25.285 1.00 97.38 108 THR A N 1
ATOM 823 C CA . THR A 1 108 ? -20.942 -2.199 24.905 1.00 97.38 108 THR A CA 1
ATOM 824 C C . THR A 1 108 ? -20.285 -1.090 24.088 1.00 97.38 108 THR A C 1
ATOM 826 O O . THR A 1 108 ? -20.944 -0.466 23.257 1.00 97.38 108 THR A O 1
ATOM 829 N N . PHE A 1 109 ? -19.007 -0.818 24.335 1.00 96.88 109 PHE A N 1
ATOM 830 C CA . PHE A 1 109 ? -18.241 0.228 23.654 1.00 96.88 109 PHE A CA 1
ATOM 831 C C . PHE A 1 109 ? -16.806 -0.232 23.375 1.00 96.88 109 PHE A C 1
ATOM 833 O O . PHE A 1 109 ? -16.315 -1.161 24.015 1.00 96.88 109 PHE A O 1
ATOM 840 N N . THR A 1 110 ? -16.137 0.425 22.431 1.00 97.62 110 THR A N 1
ATOM 841 C CA . THR A 1 110 ? -14.722 0.206 22.088 1.00 97.62 110 THR A CA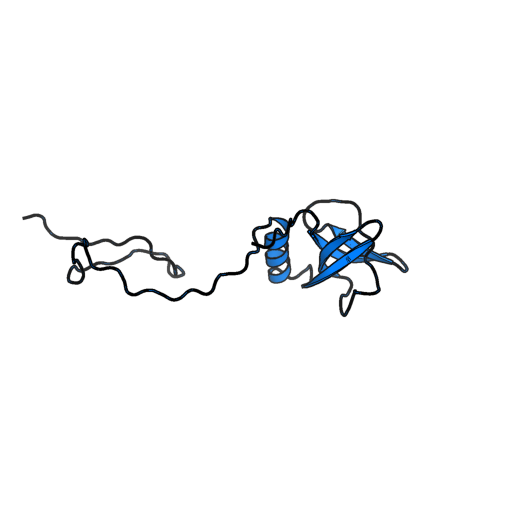 1
ATOM 842 C C . THR A 1 110 ? -13.907 1.454 22.454 1.00 97.62 110 THR A C 1
ATOM 844 O O . THR A 1 110 ? -14.481 2.523 22.699 1.00 97.62 110 THR A O 1
ATOM 847 N N . ILE A 1 111 ? -12.583 1.329 22.577 1.00 97.38 111 ILE A N 1
ATOM 848 C CA . ILE A 1 111 ? -11.679 2.459 22.839 1.00 97.38 111 ILE A CA 1
ATOM 849 C C . ILE A 1 111 ? -10.507 2.361 21.868 1.00 97.38 111 ILE A C 1
ATOM 851 O O . ILE A 1 111 ? -9.584 1.580 22.080 1.00 97.38 111 ILE A O 1
ATOM 855 N N . ASP A 1 112 ? -10.522 3.216 20.850 1.00 97.62 112 ASP A N 1
ATOM 856 C CA . ASP A 1 112 ? -9.616 3.119 19.708 1.00 97.62 112 ASP A CA 1
ATOM 857 C C . ASP A 1 112 ? -9.027 4.486 19.322 1.00 97.62 112 ASP A C 1
ATOM 859 O O . ASP A 1 112 ? -9.601 5.532 19.651 1.00 97.62 112 ASP A O 1
ATOM 863 N N . PRO A 1 113 ? -7.890 4.522 18.600 1.00 97.94 113 PRO A N 1
ATOM 864 C CA . PRO A 1 113 ? -7.414 5.734 17.938 1.00 97.94 113 PRO A CA 1
ATOM 865 C C . PRO A 1 113 ? -8.449 6.326 16.968 1.00 97.94 113 PRO A C 1
ATOM 867 O O . PRO A 1 113 ? -9.193 5.596 16.321 1.00 97.94 113 PRO A O 1
ATOM 870 N N . GLU A 1 114 ? -8.425 7.651 16.776 1.00 97.69 114 GLU A N 1
ATOM 871 C CA . GLU A 1 114 ? -9.374 8.378 15.905 1.00 97.69 114 GLU A CA 1
ATOM 872 C C . GLU A 1 114 ? -9.437 7.839 14.462 1.00 97.69 114 GLU A C 1
ATOM 874 O O . GLU A 1 114 ? -10.466 7.934 13.798 1.00 97.69 114 GLU A O 1
ATOM 879 N N . THR A 1 115 ? -8.340 7.266 13.966 1.00 96.75 115 THR A N 1
ATOM 880 C CA . THR A 1 115 ? -8.219 6.771 12.590 1.00 96.75 115 THR A CA 1
ATOM 881 C C . 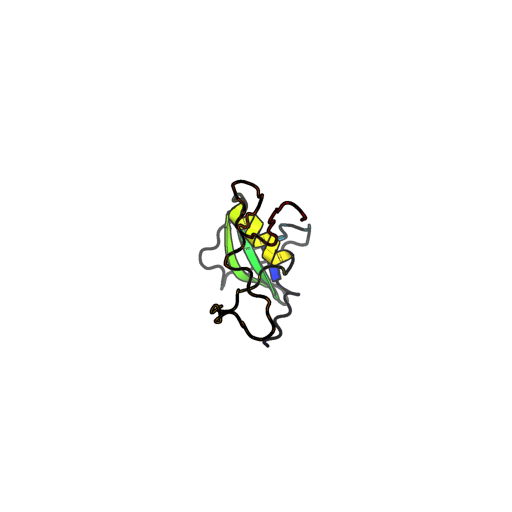THR A 1 115 ? -8.405 5.260 12.442 1.00 96.75 115 THR A C 1
ATOM 883 O O . THR A 1 115 ? -8.267 4.758 11.322 1.00 96.75 115 THR A O 1
ATOM 886 N N . ALA A 1 116 ? -8.703 4.537 13.527 1.00 96.94 116 ALA A N 1
ATOM 887 C CA . ALA A 1 116 ? -8.931 3.094 13.493 1.00 96.94 116 ALA A CA 1
ATOM 888 C C . ALA A 1 116 ? -10.157 2.734 12.635 1.00 96.94 116 ALA A C 1
ATOM 890 O O . ALA A 1 116 ? -11.123 3.498 12.539 1.00 96.94 116 ALA A O 1
ATOM 891 N N . LYS A 1 117 ? -10.104 1.575 11.971 1.00 94.81 117 LYS A N 1
ATOM 892 C CA . LYS A 1 117 ? -11.194 1.070 11.107 1.00 94.81 117 LYS A CA 1
ATOM 893 C C . LYS A 1 117 ? -11.528 -0.403 11.358 1.00 94.81 117 LYS A C 1
ATOM 895 O O . LYS A 1 117 ? -12.432 -0.942 10.724 1.00 94.81 117 LYS A O 1
ATOM 900 N N . ASP A 1 118 ? -10.788 -1.027 12.255 1.00 94.81 118 ASP A N 1
ATOM 901 C CA . ASP A 1 118 ? -10.703 -2.443 12.557 1.00 94.81 118 ASP A CA 1
ATOM 902 C C . ASP A 1 118 ? -10.857 -2.623 14.071 1.00 94.81 118 ASP A C 1
ATOM 904 O O . ASP A 1 118 ? -9.886 -2.676 14.815 1.00 94.81 118 ASP A O 1
ATOM 908 N N . PHE A 1 119 ? -12.109 -2.636 14.532 1.00 95.50 119 PHE A N 1
ATOM 909 C CA . PHE A 1 119 ? -12.442 -2.787 15.949 1.00 95.50 119 PHE A CA 1
ATOM 910 C C . PHE A 1 119 ? -12.554 -4.274 16.301 1.00 95.50 119 PHE A C 1
ATOM 912 O O . PHE A 1 119 ? -13.539 -4.924 15.937 1.00 95.50 119 PHE A O 1
ATOM 919 N N . ASP A 1 120 ? -11.549 -4.806 16.994 1.00 95.50 120 ASP A N 1
ATOM 920 C CA . ASP A 1 120 ? -11.447 -6.242 17.290 1.00 95.50 120 ASP A CA 1
ATOM 921 C C . ASP A 1 120 ? -11.955 -6.615 18.690 1.00 95.50 120 ASP A C 1
ATOM 923 O O . ASP A 1 120 ? -12.339 -7.764 18.936 1.00 95.50 120 ASP A O 1
ATOM 927 N N . ASP A 1 121 ? -11.978 -5.656 19.612 1.00 96.19 121 ASP A N 1
ATOM 928 C CA . ASP A 1 121 ? -12.393 -5.842 20.993 1.00 96.19 121 ASP A CA 1
ATOM 929 C C . ASP A 1 121 ? -13.488 -4.860 21.416 1.00 96.19 121 ASP A C 1
ATOM 931 O O . ASP A 1 121 ? -13.738 -3.827 20.797 1.00 96.19 121 ASP A O 1
ATOM 935 N N . ALA A 1 122 ? -14.200 -5.230 22.481 1.00 97.50 122 ALA A N 1
ATOM 936 C CA . ALA A 1 122 ? -15.254 -4.409 23.047 1.00 97.50 122 ALA A CA 1
ATOM 937 C C . ALA A 1 122 ? -15.416 -4.674 24.545 1.00 97.50 122 ALA A C 1
ATOM 939 O O . ALA A 1 122 ? -15.166 -5.776 25.041 1.00 97.50 122 ALA A O 1
ATOM 940 N N . LEU A 1 123 ? -15.866 -3.651 25.266 1.00 97.38 123 LEU A N 1
ATOM 941 C CA . LEU A 1 123 ? -15.999 -3.652 26.715 1.00 97.38 123 LEU A CA 1
ATOM 942 C C . LEU A 1 123 ? -17.433 -3.338 27.130 1.00 97.38 123 LEU A C 1
ATOM 944 O O . LEU A 1 123 ? -18.111 -2.494 26.548 1.00 97.38 123 LEU A O 1
ATOM 948 N N . SER A 1 124 ? -17.860 -3.987 28.207 1.00 97.19 124 SER A N 1
ATOM 949 C CA . SER A 1 124 ? -19.096 -3.687 28.926 1.00 97.19 124 SER A CA 1
ATOM 950 C C . SER A 1 124 ? -18.796 -3.691 30.420 1.00 97.19 124 SER A C 1
ATOM 952 O O . SER A 1 124 ? -17.989 -4.505 30.875 1.00 97.19 124 SER A O 1
ATOM 954 N N . ILE A 1 125 ? -19.452 -2.828 31.189 1.00 95.12 125 ILE A N 1
ATOM 955 C CA . ILE A 1 125 ? -19.285 -2.763 32.643 1.00 95.12 125 ILE A CA 1
ATOM 956 C C . ILE A 1 125 ? -20.648 -2.772 33.334 1.00 95.12 125 ILE A C 1
ATOM 958 O O . ILE A 1 125 ? -21.596 -2.137 32.872 1.00 95.12 125 ILE A O 1
ATOM 962 N N . ARG A 1 126 ? -20.737 -3.502 34.447 1.00 91.25 126 ARG A N 1
ATOM 963 C CA . ARG A 1 126 ? -21.887 -3.532 35.356 1.00 91.25 126 ARG A CA 1
ATOM 964 C C . ARG A 1 126 ? -21.389 -3.662 36.791 1.00 91.25 126 ARG A C 1
ATOM 966 O O . ARG A 1 126 ? -20.322 -4.236 37.005 1.00 91.25 126 ARG A O 1
ATOM 973 N N . GLU A 1 127 ? -22.160 -3.175 37.753 1.00 92.19 127 GLU A N 1
ATOM 974 C CA . GLU A 1 127 ? -21.930 -3.535 39.153 1.00 92.19 127 GLU A CA 1
ATOM 975 C C . GLU A 1 127 ? -22.224 -5.027 39.348 1.00 92.19 127 GLU A C 1
ATOM 977 O O . GLU A 1 127 ? -23.180 -5.570 38.783 1.00 92.19 127 GLU A O 1
ATOM 982 N N . GLU A 1 128 ? -21.362 -5.703 40.101 1.00 83.94 128 GLU A N 1
ATOM 983 C CA . GLU A 1 128 ? -21.603 -7.075 40.535 1.00 83.94 128 GLU A CA 1
ATOM 984 C C . GLU A 1 128 ? -22.574 -7.035 41.722 1.00 83.94 128 GLU A C 1
ATOM 986 O O . GLU A 1 128 ? -22.405 -6.218 42.630 1.00 83.94 128 GLU A O 1
ATOM 991 N N . GLY A 1 129 ? -23.637 -7.841 41.649 1.00 70.00 129 GLY A N 1
ATOM 992 C CA . GLY A 1 129 ? -24.669 -7.917 42.689 1.00 70.00 129 GLY A CA 1
ATOM 993 C C . GLY A 1 129 ? -24.222 -8.668 43.933 1.00 70.00 129 GLY A C 1
ATOM 994 O O . GLY A 1 129 ? -23.286 -9.491 43.829 1.00 70.00 129 GLY A O 1
#